Protein AF-A0A6F9AU35-F1 (afdb_monomer)

Solvent-accessible surface area (backbone atoms only — not comparable to full-atom values): 10797 Å² total; per-residue (Å²): 134,65,67,37,42,54,66,42,77,69,89,74,54,85,90,68,68,60,67,75,57,26,72,79,67,78,42,62,54,69,61,44,64,71,38,63,55,80,55,50,66,68,85,82,68,61,77,70,66,77,73,62,82,74,73,92,80,66,76,56,41,74,45,77,47,76,42,57,67,64,55,66,50,57,56,52,25,52,54,44,46,48,67,74,73,44,65,69,80,40,53,69,47,79,46,77,41,76,63,76,44,62,69,74,74,71,65,80,85,81,78,90,74,86,67,83,88,70,80,77,72,76,66,79,82,71,82,67,76,88,66,83,70,74,86,73,75,75,78,82,80,75,79,82,83,80,82,78,82,82,79,79,78,81,85,78,136

Mean predicted aligned error: 15.13 Å

Structure (mmCIF, N/CA/C/O backbone):
data_AF-A0A6F9AU35-F1
#
_entry.id   AF-A0A6F9AU35-F1
#
loop_
_atom_site.group_PDB
_atom_site.id
_atom_site.type_symbol
_atom_site.label_atom_id
_atom_site.label_alt_id
_atom_site.label_comp_id
_atom_site.label_asym_id
_atom_site.label_entity_id
_atom_site.label_seq_id
_atom_site.pdbx_PDB_ins_code
_atom_site.Cartn_x
_atom_site.Cartn_y
_atom_site.Cartn_z
_atom_site.occupancy
_atom_site.B_iso_or_equiv
_atom_site.auth_seq_id
_atom_site.auth_comp_id
_atom_site.auth_asym_id
_atom_site.auth_atom_id
_atom_site.pdbx_PDB_model_num
ATOM 1 N N . MET A 1 1 ? 18.145 -8.250 4.744 1.00 63.44 1 MET A N 1
ATOM 2 C CA . MET A 1 1 ? 17.193 -7.168 4.401 1.00 63.44 1 MET A CA 1
ATOM 3 C C . MET A 1 1 ? 17.196 -6.997 2.895 1.00 63.44 1 MET A C 1
ATOM 5 O O . MET A 1 1 ? 18.283 -6.939 2.331 1.00 63.44 1 MET A O 1
ATOM 9 N N . GLY A 1 2 ? 16.021 -6.984 2.263 1.00 83.19 2 GLY A N 1
ATOM 10 C CA . GLY A 1 2 ? 15.876 -6.816 0.813 1.00 83.19 2 GLY A CA 1
ATOM 11 C C . GLY A 1 2 ? 16.012 -5.360 0.355 1.00 83.19 2 GLY A C 1
ATOM 12 O O . GLY A 1 2 ? 16.101 -4.441 1.175 1.00 83.19 2 GLY A O 1
ATOM 13 N N . LYS A 1 3 ? 16.026 -5.147 -0.967 1.00 89.00 3 LYS A N 1
ATOM 14 C CA . LYS A 1 3 ? 15.997 -3.802 -1.557 1.00 89.00 3 LYS A CA 1
ATOM 15 C C . LYS A 1 3 ? 14.701 -3.087 -1.146 1.00 89.00 3 LYS A C 1
ATOM 17 O O . LYS A 1 3 ? 13.634 -3.690 -1.129 1.00 89.00 3 LYS A O 1
ATOM 22 N N . GLY A 1 4 ? 14.803 -1.804 -0.804 1.00 90.38 4 GLY A N 1
ATOM 23 C CA . GLY A 1 4 ? 13.663 -0.963 -0.427 1.00 90.38 4 GLY A CA 1
ATOM 24 C C . GLY A 1 4 ? 12.988 -1.246 0.918 1.00 90.38 4 GLY A C 1
ATOM 25 O O . GLY A 1 4 ? 11.983 -0.602 1.233 1.00 90.38 4 GLY A O 1
ATOM 26 N N . GLU A 1 5 ? 13.540 -2.159 1.721 1.00 93.50 5 GLU A N 1
ATOM 27 C CA . GLU A 1 5 ? 13.124 -2.365 3.111 1.00 93.50 5 GLU A CA 1
ATOM 28 C C . GLU A 1 5 ? 13.380 -1.130 3.970 1.00 93.50 5 GLU A C 1
ATOM 30 O O . GLU A 1 5 ? 14.338 -0.381 3.750 1.00 93.50 5 GLU A O 1
ATOM 35 N N . HIS A 1 6 ? 12.525 -0.923 4.971 1.00 92.62 6 HIS A N 1
ATOM 36 C CA . HIS A 1 6 ? 12.542 0.261 5.830 1.00 92.62 6 HIS A CA 1
ATOM 37 C C . HIS A 1 6 ? 12.521 1.575 5.036 1.00 92.62 6 HIS A C 1
ATOM 39 O O . HIS A 1 6 ? 13.118 2.568 5.451 1.00 92.62 6 HIS A O 1
ATOM 45 N N . GLY A 1 7 ? 11.854 1.585 3.878 1.00 90.69 7 GLY A N 1
ATOM 46 C CA . GLY A 1 7 ? 11.759 2.766 3.018 1.00 90.69 7 GLY A CA 1
ATOM 47 C C . GLY A 1 7 ? 13.094 3.230 2.426 1.00 90.69 7 GLY A C 1
ATOM 48 O O . GLY A 1 7 ? 13.178 4.361 1.954 1.00 90.69 7 GLY A O 1
ATOM 49 N N . LYS A 1 8 ? 14.139 2.392 2.449 1.00 93.94 8 LYS A N 1
ATOM 50 C CA . LYS A 1 8 ? 15.424 2.708 1.814 1.00 93.94 8 LYS A CA 1
ATOM 51 C C . LYS A 1 8 ? 15.255 2.867 0.294 1.00 93.94 8 LYS A C 1
ATOM 53 O O . LYS A 1 8 ? 14.343 2.276 -0.284 1.00 93.94 8 LYS A O 1
ATOM 58 N N . PRO A 1 9 ? 16.124 3.637 -0.377 1.00 92.25 9 PRO A N 1
ATOM 59 C CA . PRO A 1 9 ? 16.094 3.725 -1.832 1.00 92.25 9 PRO A CA 1
ATOM 60 C C . PRO A 1 9 ? 16.361 2.357 -2.477 1.00 92.25 9 PRO A C 1
ATOM 62 O O . PRO A 1 9 ? 17.097 1.530 -1.931 1.00 92.25 9 PRO A O 1
ATOM 65 N N . TYR A 1 10 ? 15.767 2.127 -3.649 1.00 91.38 10 TYR A N 1
ATOM 66 C CA . TYR A 1 10 ? 16.095 0.993 -4.511 1.00 91.38 10 TYR A CA 1
ATOM 67 C C . TYR A 1 10 ? 17.193 1.443 -5.488 1.00 91.38 10 TYR A C 1
ATOM 69 O O . TYR A 1 10 ? 16.907 2.283 -6.342 1.00 91.38 10 TYR A O 1
ATOM 77 N N . PRO A 1 11 ? 18.440 0.953 -5.367 1.00 88.75 11 PRO A N 1
ATOM 78 C CA . PRO A 1 11 ? 19.491 1.299 -6.314 1.00 88.75 11 PRO A CA 1
ATOM 79 C C . PRO A 1 11 ? 19.224 0.602 -7.654 1.00 88.75 11 PRO A C 1
ATOM 81 O O . PRO A 1 11 ? 19.073 -0.622 -7.689 1.00 88.75 11 PRO A O 1
ATOM 84 N N . LEU A 1 12 ? 19.152 1.399 -8.718 1.00 85.94 12 LEU A N 1
ATOM 85 C CA . LEU A 1 12 ? 19.034 0.947 -10.104 1.00 85.94 12 LEU A CA 1
ATOM 86 C C . LEU A 1 12 ? 20.424 0.808 -10.729 1.00 85.94 12 LEU A C 1
ATOM 88 O O . LEU A 1 12 ? 21.293 1.646 -10.478 1.00 85.94 12 LEU A O 1
ATOM 92 N N . ALA A 1 13 ? 20.621 -0.231 -11.535 1.00 84.12 13 ALA A N 1
ATOM 93 C CA . ALA A 1 13 ? 21.746 -0.306 -12.462 1.00 84.12 13 ALA A CA 1
ATOM 94 C C . ALA A 1 13 ? 21.471 0.533 -13.730 1.00 84.12 13 ALA A C 1
ATOM 96 O O . ALA A 1 13 ? 20.329 0.909 -13.999 1.00 84.12 13 ALA A O 1
ATOM 97 N N . GLU A 1 14 ? 22.517 0.868 -14.495 1.00 75.50 14 GLU A N 1
ATOM 98 C CA . GLU A 1 14 ? 22.405 1.730 -15.689 1.00 75.50 14 GLU A CA 1
ATOM 99 C C . GLU A 1 14 ? 21.471 1.147 -16.763 1.00 75.50 14 GLU A C 1
ATOM 101 O O . GLU A 1 14 ? 20.763 1.890 -17.437 1.00 75.50 14 GLU A O 1
ATOM 106 N N . ASP A 1 15 ? 21.420 -0.179 -16.879 1.00 75.44 15 ASP A N 1
ATOM 107 C CA . ASP A 1 15 ? 20.559 -0.935 -17.790 1.00 75.44 15 ASP A CA 1
ATOM 108 C C . ASP A 1 15 ? 19.106 -1.075 -17.302 1.00 75.44 15 ASP A C 1
ATOM 110 O O . ASP A 1 15 ? 18.219 -1.403 -18.086 1.00 75.44 15 ASP A O 1
ATOM 114 N N . GLU A 1 16 ? 18.837 -0.785 -16.026 1.00 73.31 16 GLU A N 1
ATOM 115 C CA . GLU A 1 16 ? 17.494 -0.806 -15.425 1.00 73.31 16 GLU A CA 1
ATOM 116 C C . GLU A 1 16 ? 16.799 0.570 -15.480 1.00 73.31 16 GLU A C 1
ATOM 118 O O . GLU A 1 16 ? 15.667 0.734 -15.010 1.00 73.31 16 GLU A O 1
ATOM 123 N N . CYS A 1 17 ? 17.477 1.574 -16.039 1.00 67.62 17 CYS A N 1
ATOM 124 C CA . CYS A 1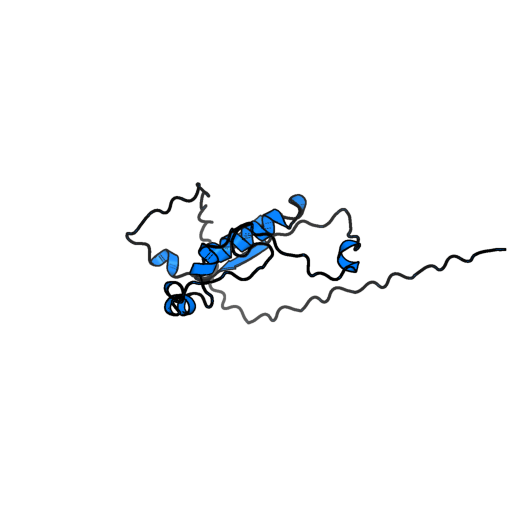 17 ? 16.992 2.942 -16.173 1.00 67.62 17 CYS A CA 1
ATOM 125 C C . CYS A 1 17 ? 16.233 3.117 -17.503 1.00 67.62 17 CYS A C 1
ATOM 127 O O . CYS A 1 17 ? 16.660 3.843 -18.397 1.00 67.62 17 CYS A O 1
ATOM 129 N N . ASP A 1 18 ? 15.116 2.400 -17.660 1.00 68.75 18 ASP A N 1
ATOM 130 C CA . ASP A 1 18 ? 14.228 2.554 -18.818 1.00 68.75 18 ASP A CA 1
ATOM 131 C C . ASP A 1 18 ? 13.059 3.504 -18.499 1.00 68.75 18 ASP A C 1
ATOM 133 O O . ASP A 1 18 ? 12.064 3.138 -17.863 1.00 68.75 18 ASP A O 1
ATOM 137 N N . ASP A 1 19 ? 13.172 4.743 -18.980 1.00 66.94 19 ASP A N 1
ATOM 138 C CA . ASP A 1 19 ? 12.162 5.795 -18.818 1.00 66.94 19 ASP A CA 1
ATOM 139 C C . ASP A 1 19 ? 10.845 5.507 -19.560 1.00 66.94 19 ASP A C 1
ATOM 141 O O . ASP A 1 19 ? 9.823 6.148 -19.283 1.00 66.94 19 ASP A O 1
ATOM 145 N N . SER A 1 20 ? 10.824 4.570 -20.517 1.00 65.44 20 SER A N 1
ATOM 146 C CA . SER A 1 20 ? 9.616 4.260 -21.295 1.00 65.44 20 SER A CA 1
ATOM 147 C C . SER A 1 20 ? 8.496 3.703 -20.416 1.00 65.44 20 SER A C 1
ATOM 149 O O . SER A 1 20 ? 7.326 4.034 -20.604 1.00 65.44 20 SER A O 1
ATOM 151 N N . VAL A 1 21 ? 8.873 2.954 -19.383 1.00 62.50 21 VAL A N 1
ATOM 152 C CA . VAL A 1 21 ? 7.972 2.295 -18.440 1.00 62.50 21 VAL A CA 1
ATOM 153 C C . VAL A 1 21 ? 7.380 3.283 -17.422 1.00 62.50 21 VAL A C 1
ATOM 155 O O . VAL A 1 21 ? 6.273 3.095 -16.915 1.00 62.50 21 VAL A O 1
ATOM 158 N N . TYR A 1 22 ? 8.081 4.389 -17.162 1.00 69.31 22 TYR A N 1
ATOM 159 C CA . TYR A 1 22 ? 7.601 5.462 -16.291 1.00 69.31 22 TYR A CA 1
ATOM 160 C C . TYR A 1 22 ? 6.393 6.198 -16.895 1.00 69.31 22 TYR A C 1
ATOM 162 O O . TYR A 1 22 ? 5.544 6.708 -16.165 1.00 69.31 22 TYR A O 1
ATOM 170 N N . LYS A 1 23 ? 6.292 6.239 -18.231 1.00 66.38 23 LYS A N 1
ATOM 171 C CA . LYS A 1 23 ? 5.246 6.979 -18.955 1.00 66.38 23 LYS A CA 1
ATOM 172 C C . LYS A 1 23 ? 3.865 6.331 -18.884 1.00 66.38 23 LYS A C 1
ATOM 174 O O . LYS A 1 23 ? 2.880 7.048 -19.003 1.00 66.38 23 LYS A O 1
ATOM 179 N N . GLU A 1 24 ? 3.788 5.014 -18.703 1.00 72.31 24 GLU A N 1
ATOM 180 C CA . GLU A 1 24 ? 2.507 4.293 -18.656 1.00 72.31 24 GLU A CA 1
ATOM 181 C C . GLU A 1 24 ? 1.847 4.399 -17.276 1.00 72.31 24 GLU A C 1
ATOM 183 O O . GLU A 1 24 ? 0.651 4.657 -17.182 1.00 72.31 24 GLU A O 1
ATOM 188 N N . ASN A 1 25 ? 2.639 4.272 -16.205 1.00 76.25 25 ASN A N 1
ATOM 189 C CA . ASN A 1 25 ? 2.109 4.181 -14.840 1.00 76.25 25 ASN A CA 1
ATOM 190 C C . ASN A 1 25 ? 2.357 5.445 -13.999 1.00 76.25 25 ASN A C 1
ATOM 192 O O . ASN A 1 25 ? 1.869 5.539 -12.878 1.00 76.25 25 ASN A O 1
ATOM 196 N N . GLY A 1 26 ? 3.155 6.403 -14.487 1.00 83.50 26 GLY A N 1
ATOM 197 C CA . GLY A 1 26 ? 3.542 7.609 -13.740 1.00 83.50 26 GLY A CA 1
ATOM 198 C C . GLY A 1 26 ? 4.589 7.374 -12.640 1.00 83.50 26 GLY A C 1
ATOM 199 O O . GLY A 1 26 ? 4.951 8.305 -11.921 1.00 83.50 26 GLY A O 1
ATOM 200 N N . PHE A 1 27 ? 5.086 6.143 -12.506 1.00 87.12 27 PHE A N 1
ATOM 201 C CA . PHE A 1 27 ? 6.155 5.744 -11.593 1.00 87.12 27 PHE A CA 1
ATOM 202 C C . PHE A 1 27 ? 6.947 4.560 -12.163 1.00 87.12 27 PHE A C 1
ATOM 204 O O . PHE A 1 27 ? 6.513 3.886 -13.098 1.00 87.12 27 PHE A O 1
ATOM 211 N N . ASN A 1 28 ? 8.104 4.259 -11.567 1.00 88.19 28 ASN A N 1
ATOM 212 C CA . ASN A 1 28 ? 8.935 3.134 -11.990 1.00 88.19 28 ASN A CA 1
ATOM 213 C C . ASN A 1 28 ? 8.312 1.790 -11.548 1.00 88.19 28 ASN A C 1
ATOM 215 O O . ASN A 1 28 ? 8.529 1.313 -10.427 1.00 88.19 28 ASN A O 1
ATOM 219 N N . ILE A 1 29 ? 7.516 1.173 -12.429 1.00 87.50 29 ILE A N 1
ATOM 220 C CA . ILE A 1 29 ? 6.876 -0.125 -12.151 1.00 87.50 29 ILE A CA 1
ATOM 221 C C . ILE A 1 29 ? 7.895 -1.259 -12.035 1.00 87.50 29 ILE A C 1
ATOM 223 O O . ILE A 1 29 ? 7.630 -2.208 -11.306 1.00 87.50 29 ILE A O 1
ATOM 227 N N . TYR A 1 30 ? 9.058 -1.170 -12.693 1.00 87.88 30 TYR A N 1
ATOM 228 C CA . TYR A 1 30 ? 10.111 -2.176 -12.571 1.00 87.88 30 TYR A CA 1
ATOM 229 C C . TYR A 1 30 ? 10.613 -2.230 -11.129 1.00 87.88 30 TYR A C 1
ATOM 231 O O . TYR A 1 30 ? 10.624 -3.296 -10.512 1.00 87.88 30 TYR A O 1
ATOM 239 N N . VAL A 1 31 ? 10.919 -1.071 -10.541 1.00 90.81 31 VAL A N 1
ATOM 240 C CA . VAL A 1 31 ? 11.254 -0.963 -9.117 1.00 90.81 31 VAL A CA 1
ATOM 241 C C . VAL A 1 31 ? 10.109 -1.494 -8.266 1.00 90.81 31 VAL A C 1
ATOM 243 O O . VAL A 1 31 ? 10.348 -2.328 -7.401 1.00 90.81 31 VAL A O 1
ATOM 246 N N . SER A 1 32 ? 8.864 -1.072 -8.520 1.00 91.31 32 SER A N 1
ATOM 247 C CA . SER A 1 32 ? 7.712 -1.548 -7.742 1.00 91.31 32 SER A CA 1
ATOM 248 C C . SER A 1 32 ? 7.583 -3.079 -7.792 1.00 91.31 32 SER A C 1
ATOM 250 O O . SER A 1 32 ? 7.473 -3.719 -6.749 1.00 91.31 32 SER A O 1
ATOM 252 N N . ASN A 1 33 ? 7.698 -3.704 -8.962 1.00 90.81 33 ASN A N 1
ATOM 253 C CA . ASN A 1 33 ? 7.616 -5.160 -9.115 1.00 90.81 33 ASN A CA 1
ATOM 254 C C . ASN A 1 33 ? 8.720 -5.908 -8.353 1.00 90.81 33 ASN A C 1
ATOM 256 O O . ASN A 1 33 ? 8.488 -7.021 -7.892 1.00 90.81 33 ASN A O 1
ATOM 260 N N . ASN A 1 34 ? 9.890 -5.291 -8.184 1.00 91.12 34 ASN A N 1
ATOM 261 C CA . ASN A 1 34 ? 11.027 -5.867 -7.463 1.00 91.12 34 ASN A CA 1
ATOM 262 C C . ASN A 1 34 ? 11.051 -5.531 -5.959 1.00 91.12 34 ASN A C 1
ATOM 264 O O . ASN A 1 34 ? 11.947 -5.973 -5.237 1.00 91.12 34 ASN A O 1
ATOM 268 N N . LEU A 1 35 ? 10.090 -4.750 -5.465 1.00 92.88 35 LEU A N 1
ATOM 269 C CA . LEU A 1 35 ? 9.921 -4.478 -4.039 1.00 92.88 35 LEU A CA 1
ATOM 270 C C . LEU A 1 35 ? 8.963 -5.491 -3.408 1.00 92.88 35 LEU A C 1
ATOM 272 O O . LEU A 1 35 ? 7.881 -5.738 -3.941 1.00 92.88 35 LEU A O 1
ATOM 276 N N . ALA A 1 36 ? 9.288 -5.969 -2.206 1.00 93.50 36 ALA A N 1
ATOM 277 C CA . ALA A 1 36 ? 8.419 -6.856 -1.431 1.00 93.50 36 ALA A CA 1
ATOM 278 C C . ALA A 1 36 ? 7.043 -6.220 -1.136 1.00 93.50 36 ALA A C 1
ATOM 280 O O . ALA A 1 36 ? 6.954 -5.045 -0.752 1.00 93.50 36 ALA A O 1
ATOM 281 N N . LEU A 1 37 ? 5.959 -6.982 -1.327 1.00 93.25 37 LEU A N 1
ATOM 282 C CA . LEU A 1 37 ? 4.581 -6.517 -1.086 1.00 93.25 37 LEU A CA 1
ATOM 283 C C . LEU A 1 37 ? 4.340 -6.159 0.390 1.00 93.25 37 LEU A C 1
ATOM 285 O O . LEU A 1 37 ? 3.579 -5.245 0.697 1.00 93.25 37 LEU A O 1
ATOM 289 N N . ASP A 1 38 ? 5.039 -6.835 1.289 1.00 92.94 38 ASP A N 1
ATOM 290 C CA . ASP A 1 38 ? 4.995 -6.708 2.743 1.00 92.94 38 ASP A CA 1
ATOM 291 C C . ASP A 1 38 ? 6.183 -5.913 3.313 1.00 92.94 38 ASP A C 1
ATOM 293 O O . ASP A 1 38 ? 6.499 -6.025 4.497 1.00 92.94 38 ASP A O 1
ATOM 297 N N . ARG A 1 39 ? 6.834 -5.071 2.493 1.00 94.00 39 ARG A N 1
ATOM 298 C CA . ARG A 1 39 ? 7.995 -4.291 2.942 1.00 94.00 39 ARG A CA 1
ATOM 299 C C . ARG A 1 39 ? 7.703 -3.471 4.199 1.00 94.00 39 ARG A C 1
ATOM 301 O O . ARG A 1 39 ? 6.683 -2.777 4.317 1.00 94.00 39 ARG A O 1
ATOM 308 N N . SER A 1 40 ? 8.661 -3.467 5.114 1.00 92.12 40 SER A N 1
ATOM 309 C CA . SER A 1 40 ? 8.585 -2.673 6.334 1.00 92.12 40 SER A CA 1
ATOM 310 C C . SER A 1 40 ? 8.854 -1.188 6.055 1.00 92.12 40 SER A C 1
ATOM 312 O O . SER A 1 40 ? 9.597 -0.824 5.140 1.00 92.12 40 SER A O 1
ATOM 314 N N . LEU A 1 41 ? 8.258 -0.303 6.857 1.00 94.19 41 LEU A N 1
ATOM 315 C CA . LEU A 1 41 ? 8.501 1.142 6.808 1.00 94.19 41 LEU A CA 1
ATOM 316 C C . LEU A 1 41 ? 8.899 1.652 8.199 1.00 94.19 41 LEU A C 1
ATOM 318 O O . LEU A 1 41 ? 8.419 1.107 9.197 1.00 94.19 41 LEU A O 1
ATOM 322 N N . PRO A 1 42 ? 9.769 2.673 8.288 1.00 94.38 42 PRO A N 1
ATOM 323 C CA . PRO A 1 42 ? 10.119 3.284 9.557 1.00 94.38 42 PRO A CA 1
ATOM 324 C C . PRO A 1 42 ? 8.926 4.076 10.096 1.00 94.38 42 PRO A C 1
ATOM 326 O O . PRO A 1 42 ? 8.167 4.685 9.341 1.00 94.38 42 PRO A O 1
ATOM 329 N N . ASP A 1 43 ? 8.777 4.092 11.417 1.00 94.50 43 ASP A N 1
ATOM 330 C CA . ASP A 1 43 ? 7.779 4.930 12.070 1.00 94.50 43 ASP A CA 1
ATOM 331 C C . ASP A 1 43 ? 8.286 6.374 12.162 1.00 94.50 43 ASP A C 1
ATOM 333 O O . ASP A 1 43 ? 9.083 6.705 13.040 1.00 94.50 43 ASP A O 1
ATOM 337 N N . ILE A 1 44 ? 7.831 7.219 11.236 1.00 95.12 44 ILE A N 1
ATOM 338 C CA . ILE A 1 44 ? 8.177 8.649 11.165 1.00 95.12 44 ILE A CA 1
ATOM 339 C C . ILE A 1 44 ? 7.212 9.547 11.954 1.00 95.12 44 ILE A C 1
ATOM 341 O O . ILE A 1 44 ? 7.302 10.772 11.874 1.00 95.12 44 ILE A O 1
ATOM 345 N N . ARG A 1 45 ? 6.245 8.967 12.677 1.00 95.75 45 ARG A N 1
ATOM 346 C CA . ARG A 1 45 ? 5.259 9.741 13.442 1.00 95.75 45 ARG A CA 1
ATOM 347 C C . ARG A 1 45 ? 5.932 10.461 14.610 1.00 95.75 45 ARG A C 1
ATOM 349 O O . ARG A 1 45 ? 6.926 9.993 15.165 1.00 95.75 45 ARG A O 1
ATOM 356 N N . HIS A 1 46 ? 5.337 11.574 15.037 1.00 97.06 46 HIS A N 1
ATOM 357 C CA . HIS A 1 46 ? 5.774 12.276 16.242 1.00 97.06 46 HIS A CA 1
ATOM 358 C C . HIS A 1 46 ? 5.725 11.328 17.463 1.00 97.06 46 HIS A C 1
ATOM 360 O O . HIS A 1 46 ? 4.761 10.566 17.579 1.00 97.06 46 HIS A O 1
ATOM 366 N N . PRO A 1 47 ? 6.691 11.373 18.405 1.00 96.56 47 PRO A N 1
ATOM 367 C CA . PRO A 1 47 ? 6.735 10.453 19.549 1.00 96.56 47 PRO A CA 1
ATOM 368 C C . PRO A 1 47 ? 5.420 10.358 20.339 1.00 96.56 47 PRO A C 1
ATOM 370 O O . PRO A 1 47 ? 4.999 9.262 20.703 1.00 96.56 47 PRO A O 1
ATOM 373 N N . ASN A 1 48 ? 4.712 11.481 20.506 1.00 95.94 48 ASN A N 1
ATOM 374 C CA . ASN A 1 48 ? 3.417 11.534 21.204 1.00 95.94 48 ASN A CA 1
ATOM 375 C C . ASN A 1 48 ? 2.287 10.752 20.503 1.00 95.94 48 ASN A C 1
ATOM 377 O O . ASN A 1 48 ? 1.284 10.434 21.132 1.00 95.94 48 ASN A O 1
ATOM 381 N N . CYS A 1 49 ? 2.412 10.413 19.215 1.00 96.44 49 CYS A N 1
ATOM 382 C CA . CYS A 1 49 ? 1.416 9.583 18.532 1.00 96.44 49 CYS A CA 1
ATOM 383 C C . CYS A 1 49 ? 1.384 8.150 19.081 1.00 96.44 49 CYS A C 1
ATOM 385 O O . CYS A 1 49 ? 0.350 7.494 18.984 1.00 96.44 49 CYS A O 1
ATOM 387 N N . LYS A 1 50 ? 2.494 7.664 19.653 1.00 94.56 50 LYS A N 1
ATOM 388 C CA . LYS A 1 50 ? 2.611 6.296 20.182 1.00 94.56 50 LYS A CA 1
ATOM 389 C C . LYS A 1 50 ? 1.843 6.091 21.486 1.00 94.56 50 LYS A C 1
ATOM 391 O O . LYS A 1 50 ? 1.472 4.968 21.793 1.00 94.56 50 LYS A O 1
ATOM 396 N N . THR A 1 51 ? 1.612 7.165 22.236 1.00 96.12 51 THR A N 1
ATOM 397 C CA . THR A 1 51 ? 0.919 7.141 23.531 1.00 96.12 51 THR A CA 1
ATOM 398 C C . THR A 1 51 ? -0.530 7.613 23.434 1.00 96.12 51 THR A C 1
ATOM 400 O O . THR A 1 51 ? -1.212 7.719 24.451 1.00 96.12 51 THR A O 1
ATOM 403 N N . LYS A 1 52 ? -1.025 7.899 22.221 1.00 95.38 52 LYS A N 1
ATOM 404 C CA . LYS A 1 52 ? -2.416 8.295 22.011 1.00 95.38 52 LYS A CA 1
ATOM 405 C C . LYS A 1 52 ? -3.337 7.109 22.293 1.00 95.38 52 LYS A C 1
ATOM 407 O O . LYS A 1 52 ? -3.239 6.075 21.637 1.00 95.38 52 LYS A O 1
ATOM 412 N N . LEU A 1 53 ? -4.237 7.291 23.252 1.00 95.06 53 LEU A N 1
ATOM 413 C CA . LEU A 1 53 ? -5.269 6.318 23.586 1.00 95.06 53 LEU A CA 1
ATOM 414 C C . LEU A 1 53 ? -6.492 6.527 22.689 1.00 95.06 53 LEU A C 1
ATOM 416 O O . LEU A 1 53 ? -6.863 7.660 22.371 1.00 95.06 53 LEU A O 1
ATOM 420 N N . TYR A 1 54 ? -7.109 5.421 22.292 1.00 93.88 54 TYR A N 1
ATOM 421 C CA . TYR A 1 54 ? -8.344 5.384 21.515 1.00 93.88 54 TYR A CA 1
ATOM 422 C C . TYR A 1 54 ? -9.424 4.671 22.330 1.00 93.88 54 TYR A C 1
ATOM 424 O O . TYR A 1 54 ? -9.120 4.008 23.321 1.00 93.88 54 TYR A O 1
ATOM 432 N N . LEU A 1 55 ? -10.684 4.825 21.924 1.00 94.75 55 LEU A N 1
ATOM 433 C CA . LEU A 1 55 ? -11.776 4.044 22.502 1.00 94.75 55 LEU A CA 1
ATOM 434 C C . LEU A 1 55 ? -11.531 2.553 22.241 1.00 94.75 55 LEU A C 1
ATOM 436 O O . LEU A 1 55 ? -11.068 2.194 21.163 1.00 94.75 55 LEU A O 1
ATOM 440 N N . GLU A 1 56 ? -11.869 1.700 23.208 1.00 90.19 56 GLU A N 1
ATOM 441 C CA . GLU A 1 56 ? -11.717 0.243 23.068 1.00 90.19 56 GLU A CA 1
ATOM 442 C C . GLU A 1 56 ? -12.577 -0.309 21.926 1.00 90.19 56 GLU A C 1
ATOM 444 O O . GLU A 1 56 ? -12.138 -1.165 21.166 1.00 90.19 56 GLU A O 1
ATOM 449 N N . ASN A 1 57 ? -13.788 0.234 21.775 1.00 92.38 57 ASN A N 1
ATOM 450 C CA . ASN A 1 57 ? -14.748 -0.184 20.763 1.00 92.38 57 ASN A CA 1
ATOM 451 C C . ASN A 1 57 ? -14.814 0.854 19.647 1.00 92.38 57 ASN A C 1
ATOM 453 O O . ASN A 1 57 ? -15.615 1.792 19.688 1.00 92.38 57 ASN A O 1
ATOM 457 N N . LEU A 1 58 ? -13.948 0.689 18.654 1.00 95.44 58 LEU A N 1
ATOM 458 C CA . LEU A 1 58 ? -14.027 1.436 17.405 1.00 95.44 58 LEU A CA 1
ATOM 459 C C . LEU A 1 58 ? -14.965 0.712 16.425 1.00 95.44 58 LEU A C 1
ATOM 461 O O . LEU A 1 58 ? -14.990 -0.520 16.401 1.00 95.44 58 LEU A O 1
ATOM 465 N N . PRO A 1 59 ? -15.747 1.450 15.616 1.00 96.81 59 PRO A N 1
ATOM 466 C CA . PRO A 1 59 ? -16.568 0.838 14.582 1.00 96.81 59 PRO A CA 1
ATOM 467 C C . PRO A 1 59 ? -15.684 0.198 13.507 1.00 96.81 59 PRO A C 1
ATOM 469 O O . PRO A 1 59 ? -14.607 0.708 13.184 1.00 96.81 59 PRO A O 1
ATOM 472 N N . ASN A 1 60 ? -16.167 -0.895 12.917 1.00 97.12 60 ASN A N 1
ATOM 473 C CA . ASN A 1 60 ? -15.545 -1.448 11.723 1.00 97.12 60 ASN A CA 1
ATOM 474 C C . ASN A 1 60 ? -15.713 -0.493 10.527 1.00 97.12 60 ASN A C 1
ATOM 476 O O . ASN A 1 60 ? -16.554 0.407 10.519 1.00 97.12 60 ASN A O 1
ATOM 480 N N . THR A 1 61 ? -14.851 -0.649 9.530 1.00 96.69 61 THR A N 1
ATOM 481 C CA . THR A 1 61 ? -14.764 0.227 8.361 1.00 96.69 61 THR A CA 1
ATOM 482 C C . THR A 1 61 ? -14.696 -0.617 7.093 1.00 96.69 61 THR A C 1
ATOM 484 O O . THR A 1 61 ? -13.895 -1.549 7.006 1.00 96.69 61 THR A O 1
ATOM 487 N N . SER A 1 62 ? -15.515 -0.271 6.098 1.00 97.19 62 SER A N 1
ATOM 488 C CA . SER A 1 62 ? -15.380 -0.771 4.725 1.00 97.19 62 SER A CA 1
ATOM 489 C C . SER A 1 62 ? -14.394 0.114 3.963 1.00 97.19 62 SER A C 1
ATOM 491 O O . SER A 1 62 ? -14.514 1.341 3.974 1.00 97.19 62 SER A O 1
ATOM 493 N N . ILE A 1 63 ? -13.413 -0.495 3.301 1.00 97.44 63 ILE A N 1
ATOM 494 C CA . ILE A 1 63 ? -12.358 0.215 2.570 1.00 97.44 63 ILE 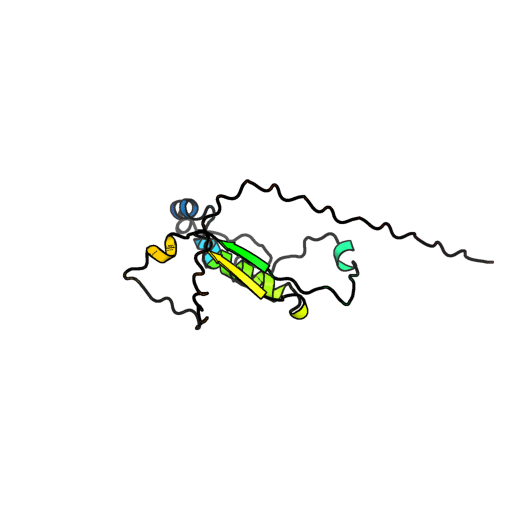A CA 1
ATOM 495 C C . ILE A 1 63 ? -12.641 0.087 1.077 1.00 97.44 63 ILE A C 1
ATOM 497 O O . ILE A 1 63 ? -12.671 -1.019 0.550 1.00 97.44 63 ILE A O 1
ATOM 501 N N . ILE A 1 64 ? -12.836 1.212 0.390 1.00 96.62 64 ILE A N 1
ATOM 502 C CA . ILE A 1 64 ? -13.129 1.245 -1.047 1.00 96.62 64 ILE A CA 1
ATOM 503 C C . ILE A 1 64 ? -11.901 1.781 -1.779 1.00 96.62 64 ILE A C 1
ATOM 505 O O . ILE A 1 64 ? -11.445 2.887 -1.490 1.00 96.62 64 ILE A O 1
ATOM 509 N N . ILE A 1 65 ? -11.369 1.002 -2.719 1.00 96.62 65 ILE A N 1
ATOM 510 C CA . ILE A 1 65 ? -10.187 1.347 -3.514 1.00 96.62 65 ILE A CA 1
ATOM 511 C C . ILE A 1 65 ? -10.602 1.401 -4.988 1.00 96.62 65 ILE A C 1
ATOM 513 O O . ILE A 1 65 ? -10.675 0.352 -5.636 1.00 96.62 65 ILE A O 1
ATOM 517 N N . PRO A 1 66 ? -10.900 2.593 -5.531 1.00 95.06 66 PRO A N 1
ATOM 518 C CA . PRO A 1 66 ? -11.033 2.755 -6.969 1.00 95.06 66 PRO A CA 1
ATOM 519 C C . PRO A 1 66 ? -9.661 2.613 -7.635 1.00 95.06 66 PRO A C 1
ATOM 521 O O . PRO A 1 66 ? -8.663 3.125 -7.123 1.00 95.06 66 P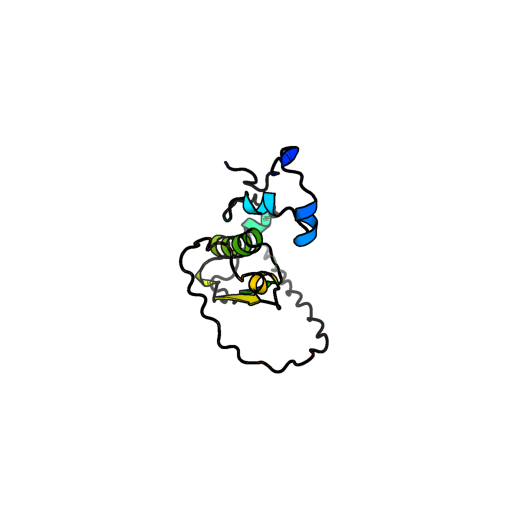RO A O 1
ATOM 524 N N . 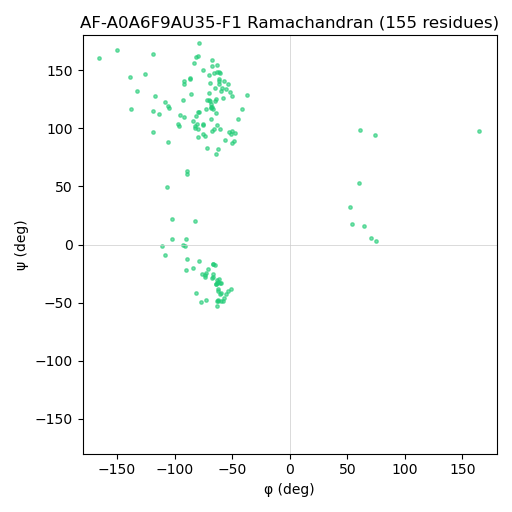PHE A 1 67 ? -9.603 1.924 -8.769 1.00 93.38 67 PHE A N 1
ATOM 525 C CA . PHE A 1 67 ? -8.391 1.806 -9.573 1.00 93.38 67 PHE A CA 1
ATOM 526 C C . PHE A 1 67 ? -8.712 1.928 -11.064 1.00 93.38 67 PHE A C 1
ATOM 528 O O . PHE A 1 67 ? -9.741 1.446 -11.525 1.00 93.38 67 PHE A O 1
ATOM 535 N N . HIS A 1 68 ? -7.805 2.554 -11.813 1.00 90.62 68 HIS A N 1
ATOM 536 C CA . HIS A 1 68 ? -7.851 2.638 -13.271 1.00 90.62 68 HIS A CA 1
ATOM 537 C C . HIS A 1 68 ? -6.444 2.406 -13.819 1.00 90.62 68 HIS A C 1
ATOM 539 O O . HIS A 1 68 ? -5.531 3.174 -13.522 1.00 90.62 68 HIS A O 1
ATOM 545 N N . ASN A 1 69 ? -6.247 1.334 -14.588 1.00 87.62 69 ASN A N 1
ATOM 546 C CA . ASN A 1 69 ? -4.963 0.956 -15.196 1.00 87.62 69 ASN A CA 1
ATOM 547 C C . ASN A 1 69 ? -3.767 0.831 -14.212 1.00 87.62 69 ASN A C 1
ATOM 549 O O . ASN A 1 69 ? -2.613 0.759 -14.639 1.00 87.62 69 ASN A O 1
ATOM 553 N N . GLU A 1 70 ? -4.031 0.705 -12.907 1.00 87.00 70 GLU A N 1
ATOM 554 C CA . GLU A 1 70 ? -3.033 0.704 -11.828 1.00 87.00 70 GLU A CA 1
ATOM 555 C C . GLU A 1 70 ? -1.997 -0.433 -11.941 1.00 87.00 70 GLU A C 1
ATOM 557 O O . GLU A 1 70 ? -2.276 -1.551 -12.393 1.00 87.00 70 GLU A O 1
ATOM 562 N N . GLY A 1 71 ? -0.762 -0.177 -11.504 1.00 89.12 71 GLY A N 1
ATOM 563 C CA . GLY A 1 71 ? 0.286 -1.193 -11.448 1.00 89.12 71 GLY A CA 1
ATOM 564 C C . GLY A 1 71 ? -0.061 -2.311 -10.461 1.00 89.12 71 GLY A C 1
ATOM 565 O O . GLY A 1 71 ? -0.266 -2.046 -9.281 1.00 89.12 71 GLY A O 1
ATOM 566 N N . TRP A 1 72 ? -0.055 -3.575 -10.904 1.00 89.56 72 TRP A N 1
ATOM 567 C CA . TRP A 1 72 ? -0.453 -4.716 -10.061 1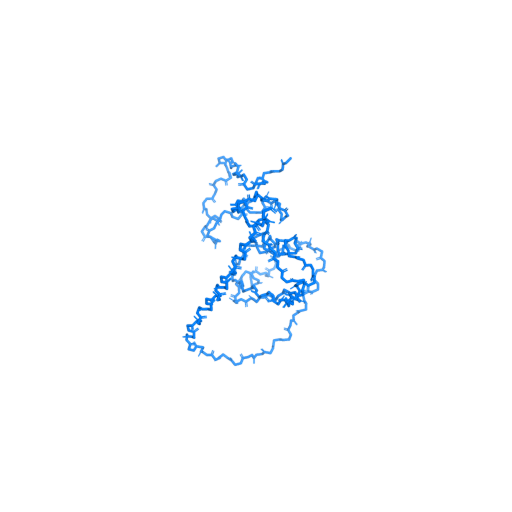.00 89.56 72 TRP A CA 1
ATOM 568 C C . TRP A 1 72 ? 0.330 -4.808 -8.742 1.00 89.56 72 TRP A C 1
ATOM 570 O O . TRP A 1 72 ? -0.251 -5.008 -7.677 1.00 89.56 72 TRP A O 1
ATOM 580 N N . SER A 1 73 ? 1.648 -4.595 -8.792 1.00 92.00 73 SER A N 1
ATOM 581 C CA . SER A 1 73 ? 2.500 -4.581 -7.598 1.00 92.00 73 SER A CA 1
ATOM 582 C C . SER A 1 73 ? 2.161 -3.443 -6.636 1.00 92.00 73 SER A C 1
ATOM 584 O O . SER A 1 73 ? 2.246 -3.630 -5.425 1.00 92.00 73 SER A O 1
ATOM 586 N N . SER A 1 74 ? 1.749 -2.279 -7.138 1.00 92.38 74 SER A N 1
ATOM 587 C CA . SER A 1 74 ? 1.325 -1.143 -6.315 1.00 92.38 74 SER A CA 1
ATOM 588 C C . SER A 1 74 ? -0.035 -1.401 -5.667 1.00 92.38 74 SER A C 1
ATOM 590 O O . SER A 1 74 ? -0.156 -1.261 -4.449 1.00 92.38 74 SER A O 1
ATOM 592 N N . LEU A 1 75 ? -1.022 -1.872 -6.438 1.00 93.94 75 LEU A N 1
ATOM 593 C CA . LEU A 1 75 ? -2.355 -2.214 -5.931 1.00 93.94 75 LEU A CA 1
ATOM 594 C C . LEU A 1 75 ? -2.290 -3.302 -4.849 1.00 93.94 75 LEU A C 1
ATOM 596 O O . LEU A 1 75 ? -2.831 -3.126 -3.757 1.00 93.94 75 LEU A O 1
ATOM 600 N N . LEU A 1 76 ? -1.566 -4.396 -5.106 1.00 95.31 76 LEU A N 1
ATOM 601 C CA . LEU A 1 76 ? -1.393 -5.465 -4.120 1.00 95.31 76 LEU A CA 1
ATOM 602 C C . LEU A 1 76 ? -0.677 -4.980 -2.861 1.00 95.31 76 LEU A C 1
ATOM 604 O O . LEU A 1 76 ? -1.069 -5.346 -1.755 1.00 95.31 76 LEU A O 1
ATOM 608 N N . ARG A 1 77 ? 0.347 -4.133 -2.992 1.00 95.88 77 ARG A N 1
ATOM 609 C CA . ARG A 1 77 ? 1.064 -3.583 -1.833 1.00 95.88 77 ARG A CA 1
ATOM 610 C C . ARG A 1 77 ? 0.156 -2.714 -0.964 1.00 95.88 77 ARG A C 1
ATOM 612 O O . ARG A 1 77 ? 0.307 -2.719 0.256 1.00 95.88 77 ARG A O 1
ATOM 619 N N . THR A 1 78 ? -0.805 -2.010 -1.561 1.00 96.25 78 THR A N 1
ATOM 620 C CA . THR A 1 78 ? -1.846 -1.276 -0.826 1.00 96.25 78 THR A CA 1
ATOM 621 C C . THR A 1 78 ? -2.719 -2.231 -0.014 1.00 96.25 78 THR A C 1
ATOM 623 O O . THR A 1 78 ? -2.881 -2.028 1.189 1.00 96.25 78 THR A O 1
ATOM 626 N N . ILE A 1 79 ? -3.205 -3.315 -0.626 1.00 96.44 79 ILE A N 1
ATOM 627 C CA . ILE A 1 79 ? -4.033 -4.329 0.051 1.00 96.44 79 ILE A CA 1
ATOM 628 C C . ILE A 1 79 ? -3.254 -5.006 1.191 1.00 96.44 79 ILE A C 1
ATOM 630 O O . ILE A 1 79 ? -3.744 -5.073 2.318 1.00 96.44 79 ILE A O 1
ATOM 634 N N . HIS A 1 80 ? -2.012 -5.433 0.941 1.00 95.94 80 HIS A N 1
ATOM 635 C CA . HIS A 1 80 ? -1.136 -6.012 1.968 1.00 95.94 80 HIS A CA 1
ATOM 636 C C . HIS A 1 80 ? -0.865 -5.034 3.115 1.00 95.94 80 HIS A C 1
ATOM 638 O O . HIS A 1 80 ? -0.901 -5.412 4.285 1.00 95.94 80 HIS A O 1
ATOM 644 N N . SER A 1 81 ? -0.628 -3.760 2.796 1.00 96.31 81 SER A N 1
ATOM 645 C CA . SER A 1 81 ? -0.418 -2.714 3.795 1.00 96.31 81 SER A CA 1
ATOM 646 C C . SER A 1 81 ? -1.626 -2.545 4.712 1.00 96.31 81 SER A C 1
ATOM 648 O O . SER A 1 81 ? -1.438 -2.383 5.915 1.00 96.31 81 SER A O 1
ATOM 650 N N . ILE A 1 82 ? -2.838 -2.568 4.157 1.00 97.12 82 ILE A N 1
ATOM 651 C CA . ILE A 1 82 ? -4.084 -2.493 4.929 1.00 97.12 82 ILE A CA 1
ATOM 652 C C . ILE A 1 82 ? -4.189 -3.709 5.848 1.00 97.12 82 ILE A C 1
ATOM 654 O O . ILE A 1 82 ? -4.311 -3.551 7.058 1.00 97.12 82 ILE A O 1
ATOM 658 N N . SER A 1 83 ? -4.047 -4.912 5.289 1.00 95.44 83 SER A N 1
ATOM 659 C CA . SER A 1 83 ? -4.189 -6.154 6.052 1.00 95.44 83 SER A CA 1
ATOM 660 C C . SER A 1 83 ? -3.177 -6.282 7.195 1.00 95.44 83 SER A C 1
ATOM 662 O O . SER A 1 83 ? -3.508 -6.863 8.217 1.00 95.44 83 SER A O 1
ATOM 664 N N . TYR A 1 84 ? -1.955 -5.759 7.047 1.00 94.44 84 TYR A N 1
ATOM 665 C CA . TYR A 1 84 ? -0.916 -5.888 8.078 1.00 94.44 84 TYR A CA 1
ATOM 666 C C . TYR A 1 84 ? -0.904 -4.742 9.103 1.00 94.44 84 TYR A C 1
ATOM 668 O O . TYR A 1 84 ? -0.353 -4.887 10.193 1.00 94.44 84 TYR A O 1
ATOM 676 N N . ARG A 1 85 ? -1.456 -3.570 8.763 1.00 95.75 85 ARG A N 1
ATOM 677 C CA . ARG A 1 85 ? -1.392 -2.366 9.618 1.00 95.75 85 ARG A CA 1
ATOM 678 C C . ARG A 1 85 ? -2.729 -1.958 10.224 1.00 95.75 85 ARG A C 1
ATOM 680 O O . ARG A 1 85 ? -2.765 -0.991 10.987 1.00 95.75 85 ARG A O 1
ATOM 687 N N . THR A 1 86 ? -3.798 -2.680 9.924 1.00 95.62 86 THR A N 1
ATOM 688 C CA . THR A 1 86 ? -5.123 -2.447 10.492 1.00 95.62 86 THR A CA 1
ATOM 689 C C . THR A 1 86 ? -5.547 -3.676 11.298 1.00 95.62 86 THR A C 1
ATOM 691 O O . THR A 1 86 ? -5.489 -4.779 10.770 1.00 95.62 86 THR A O 1
ATOM 694 N N . PRO A 1 87 ? -5.960 -3.517 12.569 1.00 95.88 87 PRO A N 1
ATOM 695 C CA . PRO A 1 87 ? -6.521 -4.618 13.348 1.00 95.88 87 PRO A CA 1
ATOM 696 C C . PRO A 1 87 ? -7.719 -5.272 12.646 1.00 95.88 87 PRO A C 1
ATOM 698 O O . PRO A 1 87 ? -8.633 -4.563 12.228 1.00 95.88 87 PRO A O 1
ATOM 701 N N . ASP A 1 88 ? -7.751 -6.606 12.588 1.00 95.38 88 ASP A N 1
ATOM 702 C CA . ASP A 1 88 ? -8.737 -7.379 11.810 1.00 95.38 88 ASP A CA 1
ATOM 703 C C . ASP A 1 88 ? -10.195 -7.011 12.119 1.00 95.38 88 ASP A C 1
ATOM 705 O O . ASP A 1 88 ? -11.012 -6.872 11.215 1.00 95.38 88 ASP A O 1
ATOM 709 N N . HIS A 1 89 ? -10.524 -6.780 13.394 1.00 94.94 89 HIS A N 1
ATOM 710 C CA . HIS A 1 89 ? -11.882 -6.425 13.825 1.00 94.94 89 HIS A CA 1
ATOM 711 C C . HIS A 1 89 ? -12.359 -5.052 13.320 1.00 94.94 89 HIS A C 1
ATOM 713 O O . HIS A 1 89 ? -13.556 -4.769 13.355 1.00 94.94 89 HIS A O 1
ATOM 719 N N . LEU A 1 90 ? -11.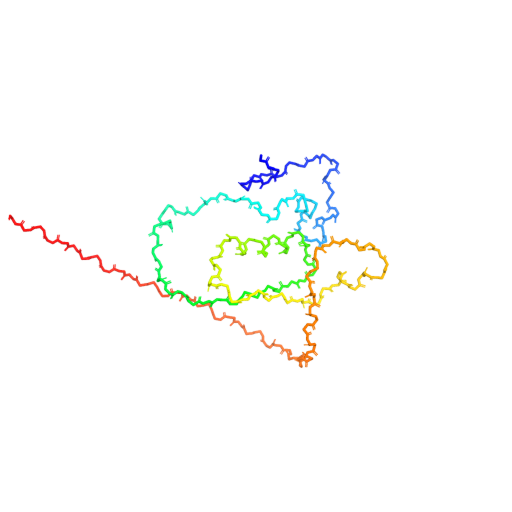443 -4.192 12.863 1.00 97.06 90 LEU A N 1
ATOM 720 C CA . LEU A 1 90 ? -11.769 -2.888 12.286 1.00 97.06 90 LEU A CA 1
ATOM 721 C C . LEU A 1 90 ? -12.000 -2.954 10.778 1.00 97.06 90 LEU A C 1
ATOM 723 O O . LEU A 1 90 ? -12.522 -1.994 10.217 1.00 97.06 90 LEU A O 1
ATOM 727 N N . ILE A 1 91 ? -11.643 -4.055 10.116 1.00 97.31 91 ILE A N 1
ATOM 728 C CA . ILE A 1 91 ? -11.853 -4.231 8.680 1.00 97.31 91 ILE A CA 1
ATOM 729 C C . ILE A 1 91 ? -13.166 -4.985 8.483 1.00 97.31 91 ILE A C 1
ATOM 731 O O . ILE A 1 91 ? -13.268 -6.166 8.802 1.00 97.31 91 ILE A O 1
ATOM 735 N N . ALA A 1 92 ? -14.177 -4.308 7.944 1.00 97.25 92 ALA A N 1
ATOM 736 C CA . ALA A 1 92 ? -15.409 -4.978 7.536 1.00 97.25 92 ALA A CA 1
ATOM 737 C C . ALA A 1 92 ? -15.207 -5.715 6.202 1.00 97.25 92 ALA A C 1
ATOM 739 O O . ALA A 1 92 ? -15.533 -6.891 6.075 1.00 97.25 92 ALA A O 1
ATOM 740 N N . GLU A 1 93 ? -14.646 -5.016 5.215 1.00 96.19 93 GLU A N 1
ATOM 741 C CA . GLU A 1 93 ? -14.404 -5.513 3.860 1.00 96.19 93 GLU A CA 1
ATOM 742 C C . GLU A 1 93 ? -13.442 -4.580 3.107 1.00 96.19 93 GLU A C 1
ATOM 744 O O . GLU A 1 93 ? -13.282 -3.407 3.463 1.00 96.19 93 GLU A O 1
ATOM 749 N N . ILE A 1 94 ? -12.825 -5.097 2.041 1.00 97.00 94 ILE A N 1
ATOM 750 C CA . ILE A 1 94 ? -12.044 -4.315 1.076 1.00 97.00 94 ILE A CA 1
ATOM 751 C C . ILE A 1 94 ? -12.711 -4.475 -0.292 1.00 97.00 94 ILE A C 1
ATOM 753 O O . ILE A 1 94 ? -12.741 -5.573 -0.846 1.00 97.00 94 ILE A O 1
ATOM 757 N N . ILE A 1 95 ? -13.242 -3.382 -0.833 1.00 95.56 95 ILE A N 1
ATOM 758 C CA . ILE A 1 95 ? -13.948 -3.333 -2.114 1.00 95.56 95 ILE A CA 1
ATOM 759 C C . ILE A 1 95 ? -13.022 -2.689 -3.144 1.00 95.56 95 ILE A C 1
ATOM 761 O O . ILE A 1 95 ? -12.660 -1.519 -3.019 1.00 95.56 95 ILE A O 1
ATOM 765 N N . LEU A 1 96 ? -12.656 -3.445 -4.178 1.00 95.75 96 LEU A N 1
ATOM 766 C CA . LEU A 1 96 ? -11.917 -2.926 -5.328 1.00 95.75 96 LEU A CA 1
ATOM 767 C C . LEU A 1 96 ? -12.913 -2.510 -6.411 1.00 95.75 96 LEU A C 1
ATOM 769 O O . LEU A 1 96 ? -13.742 -3.321 -6.824 1.00 95.75 96 LEU A O 1
ATOM 773 N N . VAL A 1 97 ? -12.836 -1.259 -6.858 1.00 95.31 97 VAL A N 1
ATOM 774 C CA . VAL A 1 97 ? -13.725 -0.708 -7.888 1.00 95.31 97 VAL A CA 1
ATOM 775 C C . VAL A 1 97 ? -12.896 -0.409 -9.128 1.00 95.31 97 VAL A C 1
ATOM 777 O O . VAL A 1 97 ? -12.053 0.481 -9.097 1.00 95.31 97 VAL A O 1
ATOM 780 N N . ASP A 1 98 ? -13.123 -1.159 -10.203 1.00 93.62 98 ASP A N 1
ATOM 781 C CA . ASP A 1 98 ? -12.481 -0.884 -11.489 1.00 93.62 98 ASP A CA 1
ATOM 782 C C . ASP A 1 98 ? -13.190 0.279 -12.193 1.00 93.62 98 ASP A C 1
ATOM 784 O O . ASP A 1 98 ? -14.354 0.162 -12.586 1.00 93.62 98 ASP A O 1
ATOM 788 N N . ASP A 1 99 ? -12.487 1.395 -12.357 1.00 93.56 99 ASP A N 1
ATOM 789 C CA . ASP A 1 99 ? -12.956 2.571 -13.088 1.00 93.56 99 ASP A CA 1
ATOM 790 C C . ASP A 1 99 ? -12.583 2.452 -14.571 1.00 93.56 99 ASP A C 1
ATOM 792 O O . ASP A 1 99 ? -11.819 3.240 -15.120 1.00 93.56 99 ASP A O 1
ATOM 796 N N . TYR A 1 100 ? -13.093 1.401 -15.217 1.00 91.38 100 TYR A N 1
ATOM 797 C CA . TYR A 1 100 ? -12.929 1.147 -16.651 1.00 91.38 100 TYR A CA 1
ATOM 798 C C . TYR A 1 100 ? -11.461 0.997 -17.099 1.00 91.38 100 TYR A C 1
ATOM 800 O O . TYR A 1 100 ? -10.998 1.672 -18.020 1.00 91.38 100 TYR A O 1
ATOM 808 N N . SER A 1 101 ? -10.702 0.108 -16.457 1.00 86.38 101 SER A N 1
ATOM 809 C CA . SER A 1 101 ? -9.329 -0.191 -16.872 1.00 86.38 101 SER A CA 1
ATOM 810 C C . SER A 1 101 ? -9.270 -0.854 -18.256 1.00 86.38 101 SER A C 1
ATOM 812 O O . SER A 1 101 ? -9.958 -1.831 -18.553 1.00 86.38 101 SER A O 1
ATOM 814 N N . ASP A 1 102 ? -8.354 -0.387 -19.102 1.00 83.25 102 ASP A N 1
ATOM 815 C CA . ASP A 1 102 ? -8.128 -0.930 -20.447 1.00 83.25 102 ASP A CA 1
ATOM 816 C C . ASP A 1 102 ? -7.199 -2.155 -20.452 1.00 83.25 102 ASP A C 1
ATOM 818 O O . ASP A 1 102 ? -7.191 -2.943 -21.406 1.00 83.25 102 ASP A O 1
ATOM 822 N N . ARG A 1 103 ? -6.401 -2.343 -19.389 1.00 66.19 103 ARG A N 1
ATOM 823 C CA . ARG A 1 103 ? -5.403 -3.427 -19.295 1.00 66.19 103 ARG A CA 1
ATOM 824 C C . ARG A 1 103 ? -6.011 -4.828 -19.332 1.00 66.19 103 ARG A C 1
ATOM 826 O O . ARG A 1 103 ? -5.396 -5.718 -19.913 1.00 66.19 103 ARG A O 1
ATOM 833 N N . GLU A 1 104 ? -7.218 -5.026 -18.804 1.00 55.22 104 GLU A N 1
ATOM 834 C CA . GLU A 1 104 ? -7.908 -6.327 -18.842 1.00 55.22 104 GLU A CA 1
ATOM 835 C C . GLU A 1 104 ? -8.449 -6.655 -20.250 1.00 55.22 104 GLU A C 1
ATOM 837 O O . GLU A 1 104 ? -8.466 -7.813 -20.671 1.00 55.22 104 GLU A O 1
ATOM 842 N N . ARG A 1 105 ? -8.772 -5.635 -21.060 1.00 46.81 105 ARG A N 1
ATOM 843 C CA . ARG A 1 105 ? -9.191 -5.808 -22.465 1.00 46.81 105 ARG A CA 1
ATOM 844 C C . ARG A 1 105 ? -8.065 -6.232 -23.407 1.00 46.81 105 ARG A C 1
ATOM 846 O O . ARG A 1 105 ? -8.347 -6.796 -24.464 1.00 46.81 105 ARG A O 1
ATOM 853 N N . ARG A 1 106 ? -6.798 -6.000 -23.050 1.00 39.78 106 ARG A N 1
ATOM 854 C CA 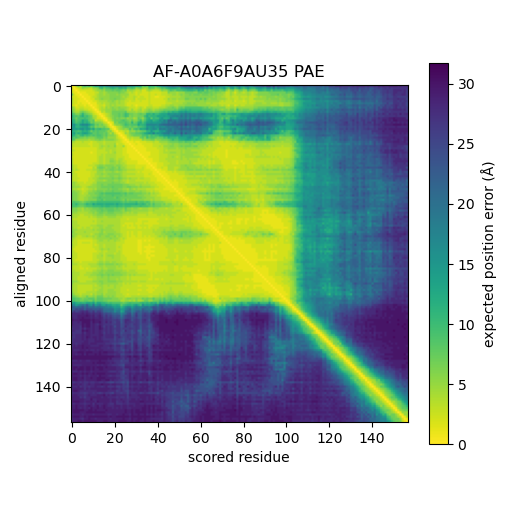. ARG A 1 106 ? -5.621 -6.402 -23.850 1.00 39.78 106 ARG A CA 1
ATOM 855 C C . ARG A 1 106 ? -5.206 -7.869 -23.635 1.00 39.78 106 ARG A C 1
ATOM 857 O O . ARG A 1 106 ? -4.085 -8.240 -23.961 1.00 39.78 106 ARG A O 1
ATOM 864 N N . GLY A 1 107 ? -6.108 -8.714 -23.131 1.00 40.78 107 GLY A N 1
ATOM 865 C CA . GLY A 1 107 ? -5.878 -10.132 -22.843 1.00 40.78 107 GLY A CA 1
ATOM 866 C C . GLY A 1 107 ? -6.549 -11.114 -23.809 1.00 40.78 107 GLY A C 1
ATOM 867 O O . GLY A 1 107 ? -7.196 -12.054 -23.361 1.00 40.78 107 GLY A O 1
ATOM 868 N N . SER A 1 108 ? -6.396 -10.942 -25.127 1.00 39.44 108 SER A N 1
ATOM 869 C CA . SER A 1 108 ? -6.523 -12.066 -26.069 1.00 39.44 108 SER A CA 1
ATOM 870 C C . SER A 1 108 ? -5.118 -12.580 -26.384 1.00 39.44 108 SER A C 1
ATOM 872 O O . SER A 1 108 ? -4.398 -11.959 -27.157 1.00 39.44 108 SER A O 1
ATOM 874 N N . ASN A 1 109 ? -4.762 -13.718 -25.780 1.00 41.25 109 ASN A N 1
ATOM 875 C CA . ASN A 1 109 ? -3.532 -14.504 -25.968 1.00 41.25 109 ASN A CA 1
ATOM 876 C C . ASN A 1 109 ? -2.236 -13.935 -25.357 1.00 41.25 109 ASN A C 1
ATOM 878 O O . ASN A 1 109 ? -1.482 -13.224 -26.012 1.00 41.25 109 ASN A O 1
ATOM 882 N N . GLY A 1 110 ? -1.902 -14.377 -24.139 1.00 35.28 110 GLY A N 1
ATOM 883 C CA . GLY A 1 110 ? -0.536 -14.264 -23.618 1.00 35.28 110 GLY A CA 1
ATOM 884 C C . GLY A 1 110 ? -0.418 -14.461 -22.110 1.00 35.28 110 GLY A C 1
ATOM 885 O O . GLY A 1 110 ? -0.581 -13.516 -21.352 1.00 35.28 110 GLY A O 1
ATOM 886 N N . SER A 1 111 ? -0.058 -15.679 -21.691 1.00 33.41 111 SER A N 1
ATOM 887 C CA . SER A 1 111 ? 0.435 -16.050 -20.348 1.00 33.41 111 SER A CA 1
ATOM 888 C C . SER A 1 111 ? -0.492 -15.814 -19.144 1.00 33.41 111 SER A C 1
ATOM 890 O O . SER A 1 111 ? -0.500 -14.769 -18.502 1.00 33.41 111 SER A O 1
ATOM 892 N N . ARG A 1 112 ? -1.158 -16.905 -18.740 1.00 37.38 112 ARG A N 1
ATOM 893 C CA . ARG A 1 112 ? -1.501 -17.194 -17.341 1.00 37.38 112 ARG A CA 1
ATOM 894 C C . ARG A 1 112 ? -0.247 -17.047 -16.464 1.00 37.38 112 ARG A C 1
ATOM 896 O O . ARG A 1 112 ? 0.541 -17.985 -16.371 1.00 37.38 112 ARG A O 1
ATOM 903 N N . ALA A 1 113 ? -0.067 -15.906 -15.809 1.00 35.06 113 ALA A N 1
ATOM 904 C CA . ALA A 1 113 ? 0.712 -15.853 -14.580 1.00 35.06 113 ALA A CA 1
ATOM 905 C C . ALA A 1 113 ? -0.214 -16.334 -13.455 1.00 35.06 113 ALA A C 1
ATOM 907 O O . ALA A 1 113 ? -1.149 -15.641 -13.061 1.00 35.06 113 ALA A O 1
ATOM 908 N N . ALA A 1 114 ? -0.011 -17.576 -13.019 1.00 35.22 114 ALA A N 1
ATOM 909 C CA . ALA A 1 114 ? -0.745 -18.183 -11.919 1.00 35.22 114 ALA A CA 1
ATOM 910 C C . ALA A 1 114 ? -0.419 -17.458 -10.598 1.00 35.22 114 ALA A C 1
ATOM 912 O O . ALA A 1 114 ? 0.619 -17.707 -9.991 1.00 35.22 114 ALA A O 1
ATOM 913 N N . GLY A 1 115 ? -1.300 -16.556 -10.163 1.00 35.19 115 GLY A N 1
ATOM 914 C CA . GLY A 1 115 ? -1.471 -16.232 -8.743 1.00 35.19 115 GLY A CA 1
ATOM 915 C C . GLY A 1 115 ? -2.404 -17.259 -8.084 1.00 35.19 115 GLY A C 1
ATOM 916 O O . GLY A 1 115 ? -3.180 -17.899 -8.802 1.00 35.19 115 GLY A O 1
ATOM 917 N N . PRO A 1 116 ? -2.335 -17.469 -6.754 1.00 34.22 116 PRO A N 1
ATOM 918 C CA . PRO A 1 116 ? -3.216 -18.415 -6.077 1.00 34.22 116 PRO A CA 1
ATOM 919 C C . PRO A 1 116 ? -4.668 -17.958 -6.250 1.00 34.22 116 PRO A C 1
ATOM 921 O O . PRO A 1 116 ? -4.940 -16.760 -6.228 1.00 34.22 116 PRO A O 1
ATOM 924 N N . GLU A 1 117 ? -5.569 -18.917 -6.466 1.00 34.72 117 GLU A N 1
ATOM 925 C CA . GLU A 1 117 ? -6.995 -18.729 -6.747 1.00 34.72 117 GLU A CA 1
ATOM 926 C C . GLU A 1 117 ? -7.685 -17.762 -5.767 1.00 34.72 117 GLU A C 1
ATOM 928 O O . GLU A 1 117 ? -8.292 -18.169 -4.777 1.00 34.72 117 GLU A O 1
ATOM 933 N N . SER A 1 118 ? -7.680 -16.466 -6.070 1.00 29.88 118 SER A N 1
ATOM 934 C CA . SER A 1 118 ? -8.734 -15.573 -5.620 1.00 29.88 118 SER A CA 1
ATOM 935 C C . SER A 1 118 ? -9.863 -15.710 -6.629 1.00 29.88 118 SER A C 1
ATOM 937 O O . SER A 1 118 ? -9.784 -15.296 -7.783 1.00 29.88 118 SER A O 1
ATOM 939 N N . ARG A 1 119 ? -10.920 -16.392 -6.192 1.00 28.75 119 ARG A N 1
ATOM 940 C CA . ARG A 1 119 ? -12.202 -16.488 -6.883 1.00 28.75 119 ARG A CA 1
ATOM 941 C C . ARG A 1 119 ? -12.664 -15.057 -7.171 1.00 28.75 119 ARG A C 1
ATOM 943 O O . ARG A 1 119 ? -13.208 -14.395 -6.295 1.00 28.75 119 ARG A O 1
ATOM 950 N N . GLN A 1 120 ? -12.406 -14.562 -8.376 1.00 31.94 120 GLN A N 1
ATOM 951 C CA . GLN A 1 120 ? -12.942 -13.294 -8.844 1.00 31.94 120 GLN A CA 1
ATOM 952 C C . GLN A 1 120 ? -14.429 -13.551 -9.086 1.00 31.94 120 GLN A C 1
ATOM 954 O O . GLN A 1 120 ? -14.862 -13.923 -10.175 1.00 31.94 120 GLN A O 1
ATOM 959 N N . THR A 1 121 ? -15.229 -13.475 -8.021 1.00 25.12 121 THR A N 1
ATOM 960 C CA . THR A 1 121 ? -16.669 -13.319 -8.164 1.00 25.12 121 THR A CA 1
ATOM 961 C C . THR A 1 121 ? -16.847 -12.008 -8.901 1.00 25.12 121 THR A C 1
ATOM 963 O O . THR A 1 121 ? -16.728 -10.938 -8.308 1.00 25.12 121 THR A O 1
ATOM 966 N N . ARG A 1 122 ? -17.066 -12.112 -10.215 1.00 32.12 122 ARG A N 1
ATOM 967 C CA . ARG A 1 122 ? -17.679 -11.070 -11.025 1.00 32.12 122 ARG A CA 1
ATOM 968 C C . ARG A 1 122 ? -18.960 -10.704 -10.291 1.00 32.12 122 ARG A C 1
ATOM 970 O O . ARG A 1 122 ? -19.948 -11.432 -10.382 1.00 32.12 122 ARG A O 1
ATOM 977 N N . GLY A 1 123 ? -18.883 -9.658 -9.469 1.00 30.02 123 GLY A N 1
ATOM 978 C CA . GLY A 1 123 ? -20.052 -9.066 -8.850 1.00 30.02 123 GLY A CA 1
ATOM 979 C C . GLY A 1 123 ? -21.033 -8.822 -9.977 1.00 30.02 123 GLY A C 1
ATOM 980 O O . GLY A 1 123 ? -20.633 -8.314 -11.028 1.00 30.02 123 GLY A O 1
ATOM 981 N N . GLU A 1 124 ? -22.258 -9.313 -9.804 1.00 33.50 124 GLU A N 1
ATOM 982 C CA . GLU A 1 124 ? -23.337 -9.098 -10.751 1.00 33.50 124 GLU A CA 1
ATOM 983 C C . GLU A 1 124 ? -23.274 -7.649 -11.210 1.00 33.50 124 GLU A C 1
ATOM 985 O O . GLU A 1 124 ? -23.381 -6.721 -10.405 1.00 33.50 124 GLU A O 1
ATOM 990 N N . GLU A 1 125 ? -23.034 -7.480 -12.505 1.00 36.75 125 GLU A N 1
ATOM 991 C CA . GLU A 1 125 ? -23.087 -6.210 -13.200 1.00 36.75 125 GLU A CA 1
ATOM 992 C C . GLU A 1 125 ? -24.541 -5.736 -13.122 1.00 36.75 125 GLU A C 1
ATOM 994 O O . GLU A 1 125 ? -25.335 -5.879 -14.053 1.00 36.75 125 GLU A O 1
ATOM 999 N N . ARG A 1 126 ? -24.935 -5.204 -11.962 1.00 27.84 126 ARG A N 1
ATOM 1000 C CA . ARG A 1 126 ? -26.075 -4.314 -11.874 1.00 27.84 126 ARG A CA 1
ATOM 1001 C C . ARG A 1 126 ? -25.622 -3.086 -12.626 1.00 27.84 126 ARG A C 1
ATOM 1003 O O . ARG A 1 126 ? -24.887 -2.267 -12.086 1.00 27.84 126 ARG A O 1
ATOM 1010 N N . ARG A 1 127 ? -26.028 -3.020 -13.896 1.00 35.72 127 ARG A N 1
ATOM 1011 C CA . ARG A 1 127 ? -26.051 -1.800 -14.699 1.00 35.72 127 ARG A CA 1
ATOM 1012 C C . ARG A 1 127 ? -26.773 -0.734 -13.883 1.00 35.72 127 ARG A C 1
ATOM 1014 O O . ARG A 1 127 ? -27.993 -0.611 -13.941 1.00 35.72 127 ARG A O 1
ATOM 1021 N N . GLY A 1 128 ? -26.014 -0.035 -13.049 1.00 31.11 128 GLY A N 1
ATOM 1022 C CA . GLY A 1 128 ? -26.418 1.232 -12.492 1.00 31.11 128 GLY A CA 1
ATOM 1023 C C . GLY A 1 128 ? -26.508 2.174 -13.673 1.00 31.11 128 GLY A C 1
ATOM 1024 O O . GLY A 1 128 ? -25.555 2.282 -14.442 1.00 31.11 128 GLY A O 1
ATOM 1025 N N . 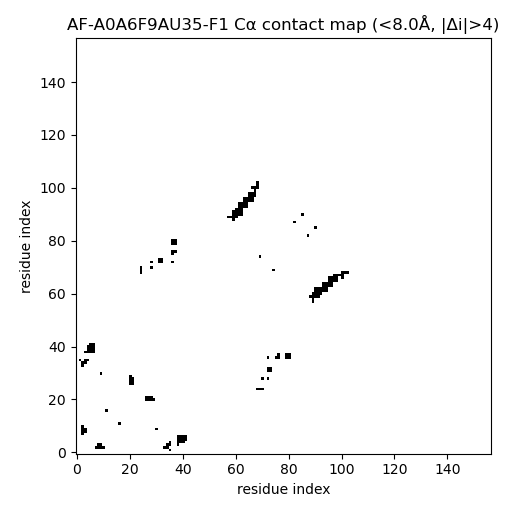GLU A 1 129 ? -27.682 2.773 -13.855 1.00 31.69 129 GLU A N 1
ATOM 1026 C CA . GLU A 1 129 ? -27.864 3.923 -14.733 1.00 31.69 129 GLU A CA 1
ATOM 1027 C C . GLU A 1 129 ? -26.643 4.836 -14.633 1.00 31.69 129 GLU A C 1
ATOM 1029 O O . GLU A 1 129 ? -26.247 5.227 -13.531 1.00 31.69 129 GLU A O 1
ATOM 1034 N N . GLU A 1 130 ? -26.075 5.183 -15.784 1.00 36.06 130 GLU A N 1
ATOM 1035 C CA . GLU A 1 130 ? -25.098 6.251 -15.915 1.00 36.06 130 GLU A CA 1
ATOM 1036 C C . GLU A 1 130 ? -25.779 7.563 -15.504 1.00 36.06 130 GLU A C 1
ATOM 1038 O O . GLU A 1 130 ? -26.320 8.322 -16.307 1.00 36.06 130 GLU A O 1
ATOM 1043 N N . ARG A 1 131 ? -25.831 7.817 -14.198 1.00 31.83 131 ARG A N 1
ATOM 1044 C CA . ARG A 1 131 ? -26.189 9.120 -13.666 1.00 31.83 131 ARG A CA 1
ATOM 1045 C C . ARG A 1 131 ? -24.916 9.927 -13.714 1.00 31.83 131 ARG A C 1
ATOM 1047 O O . ARG A 1 131 ? -24.050 9.770 -12.859 1.00 31.83 131 ARG A O 1
ATOM 1054 N N . ARG A 1 132 ? -24.822 10.772 -14.740 1.00 35.03 132 ARG A N 1
ATOM 1055 C CA . ARG A 1 132 ? -23.874 11.882 -14.828 1.00 35.03 132 ARG A CA 1
ATOM 1056 C C . ARG A 1 132 ? -23.931 12.643 -13.502 1.00 35.03 132 ARG A C 1
ATOM 1058 O O . ARG A 1 132 ? -24.855 13.417 -13.266 1.00 35.03 132 ARG A O 1
ATOM 1065 N N . GLY A 1 133 ? -23.016 12.313 -12.596 1.00 33.59 133 GLY A N 1
ATOM 1066 C CA . GLY A 1 133 ? -22.970 12.902 -11.271 1.00 33.59 133 GLY A CA 1
ATOM 1067 C C . GLY A 1 133 ? -22.617 14.368 -11.423 1.00 33.59 133 GLY A C 1
ATOM 1068 O O . GLY A 1 133 ? -21.539 14.692 -11.912 1.00 33.59 133 GLY A O 1
ATOM 1069 N N . GLU A 1 134 ? -23.524 15.256 -11.021 1.00 41.84 134 GLU A N 1
ATOM 1070 C CA . GLU A 1 134 ? -23.110 16.591 -10.610 1.00 41.84 134 GLU A CA 1
ATOM 1071 C C . GLU A 1 134 ? -22.012 16.431 -9.563 1.00 41.84 134 GLU A C 1
ATOM 1073 O O . GLU A 1 134 ? -22.141 15.642 -8.623 1.00 41.84 134 GLU A O 1
ATOM 1078 N N . GLU A 1 135 ? -20.924 17.160 -9.770 1.00 39.25 135 GLU A N 1
ATOM 1079 C CA . GLU A 1 135 ? -19.749 17.217 -8.920 1.00 39.25 135 GLU A CA 1
ATOM 1080 C C . GLU A 1 135 ? -20.166 17.611 -7.493 1.00 39.25 135 GLU A C 1
ATOM 1082 O O . GLU A 1 135 ? -20.266 18.783 -7.129 1.00 39.25 135 GLU A O 1
ATOM 1087 N N . ARG A 1 136 ? -20.478 16.617 -6.657 1.00 38.06 136 ARG A N 1
ATOM 1088 C CA . ARG A 1 136 ? -20.754 16.845 -5.242 1.00 38.06 136 ARG A CA 1
ATOM 1089 C C . ARG A 1 136 ? -19.420 16.987 -4.545 1.00 38.06 136 ARG A C 1
ATOM 1091 O O . ARG A 1 136 ? -18.805 16.006 -4.137 1.00 38.06 136 ARG A O 1
ATOM 1098 N N . ARG A 1 137 ? -18.985 18.240 -4.435 1.00 38.06 137 ARG A N 1
ATOM 1099 C CA . ARG A 1 137 ? -17.899 18.679 -3.564 1.00 38.06 137 ARG A CA 1
ATOM 1100 C C . ARG A 1 137 ? -18.091 18.026 -2.194 1.00 38.06 137 ARG A C 1
ATOM 1102 O O . ARG A 1 137 ? -19.037 18.355 -1.481 1.00 38.06 137 ARG A O 1
ATOM 1109 N N . GLY A 1 138 ? -17.241 17.054 -1.870 1.00 38.44 138 GLY A N 1
ATOM 1110 C CA . GLY A 1 138 ? -17.263 16.404 -0.567 1.00 38.44 138 GLY A CA 1
ATOM 1111 C C . GLY A 1 138 ? -17.073 17.459 0.517 1.00 38.44 138 GLY A C 1
ATOM 1112 O O . GLY A 1 138 ? -16.129 18.246 0.460 1.00 38.44 138 GLY A O 1
ATOM 1113 N N . GLU A 1 139 ? -17.989 17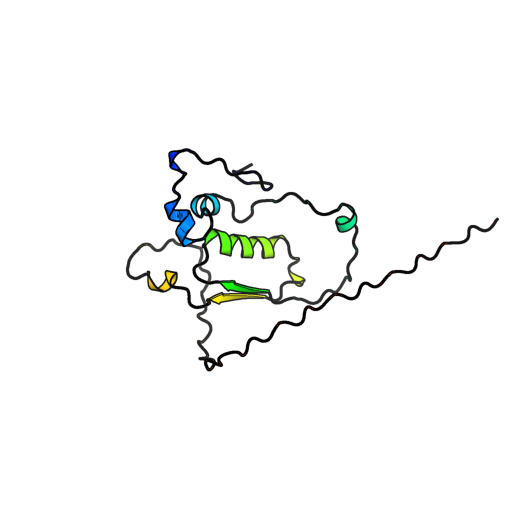.510 1.477 1.00 45.66 139 GLU A N 1
ATOM 1114 C CA . GLU A 1 139 ? -17.816 18.345 2.659 1.00 45.66 139 GLU A CA 1
ATOM 1115 C C . GLU A 1 139 ? -16.667 17.767 3.494 1.00 45.66 139 GLU A C 1
ATOM 1117 O O . GLU A 1 139 ? -16.713 16.619 3.946 1.00 45.66 139 GLU A O 1
ATOM 1122 N N . GLU A 1 140 ? -15.612 18.562 3.665 1.00 40.84 140 GLU A N 1
ATOM 1123 C CA . GLU A 1 140 ? -14.473 18.244 4.519 1.00 40.84 140 GLU A CA 1
ATOM 1124 C C . GLU A 1 140 ? -14.965 18.134 5.971 1.00 40.84 140 GLU A C 1
ATOM 1126 O O . GLU A 1 140 ? -15.227 19.134 6.641 1.00 40.84 140 GLU A O 1
ATOM 1131 N N . ARG A 1 141 ? -15.114 16.907 6.482 1.00 41.47 141 ARG A N 1
ATOM 1132 C CA . ARG A 1 141 ? -15.429 16.685 7.897 1.00 41.47 141 ARG A CA 1
ATOM 1133 C C . ARG A 1 141 ? -14.176 16.930 8.729 1.00 41.47 141 ARG A C 1
ATOM 1135 O O . ARG A 1 141 ? -13.355 16.034 8.912 1.00 41.47 141 ARG A O 1
ATOM 1142 N N . ARG A 1 142 ? -14.032 18.148 9.252 1.00 38.62 142 ARG A N 1
ATOM 1143 C CA . ARG A 1 142 ? -13.053 18.442 10.306 1.00 38.62 142 ARG A CA 1
ATOM 1144 C C . ARG A 1 142 ? -13.486 17.736 11.584 1.00 38.62 142 ARG A C 1
ATOM 1146 O O . ARG A 1 142 ? -14.568 17.994 12.102 1.00 38.62 142 ARG A O 1
ATOM 1153 N N . GLY A 1 143 ? -12.646 16.824 12.069 1.00 37.88 143 GLY A N 1
ATOM 1154 C CA . GLY A 1 143 ? -12.824 16.222 13.385 1.00 37.88 143 GLY A CA 1
ATOM 1155 C C . GLY A 1 143 ? -12.801 17.304 14.464 1.00 37.88 143 GLY A C 1
ATOM 1156 O O . GLY A 1 143 ? -11.936 18.176 14.455 1.00 37.88 143 GLY A O 1
ATOM 1157 N N . GLU A 1 144 ? -13.771 17.257 15.370 1.00 47.69 144 GLU A N 1
ATOM 1158 C CA . GLU A 1 144 ? -13.882 18.187 16.488 1.00 47.69 144 GLU A CA 1
ATOM 1159 C C . GLU A 1 144 ? -12.796 17.868 17.533 1.00 47.69 144 GLU A C 1
ATOM 1161 O O . GLU A 1 144 ? -12.757 16.774 18.105 1.00 47.69 144 GLU A O 1
ATOM 1166 N N . GLU A 1 145 ? -11.875 18.807 17.763 1.00 39.06 145 GLU A N 1
ATOM 1167 C CA . GLU A 1 145 ? -10.824 18.677 18.773 1.00 39.06 145 GLU A CA 1
ATOM 1168 C C . GLU A 1 145 ? -11.426 18.902 20.169 1.00 39.06 145 GLU A C 1
ATOM 1170 O O . GLU A 1 145 ? -11.706 20.029 20.579 1.00 39.06 145 GLU A O 1
ATOM 1175 N N . ARG A 1 146 ? -11.634 17.825 20.933 1.00 44.47 146 ARG A N 1
ATOM 1176 C CA . ARG A 1 146 ? -12.025 17.937 22.344 1.00 44.47 146 ARG A CA 1
ATOM 1177 C C . ARG A 1 146 ? -10.778 18.180 23.193 1.00 44.47 146 ARG A C 1
ATOM 1179 O O . ARG A 1 146 ? -10.021 17.252 23.469 1.00 44.47 146 ARG A O 1
ATOM 1186 N N . ARG A 1 147 ? -10.563 19.433 23.608 1.00 38.94 147 ARG A N 1
ATOM 1187 C CA . ARG A 1 147 ? -9.571 19.794 24.634 1.00 38.94 147 ARG A CA 1
ATOM 1188 C C . ARG A 1 147 ? -9.970 19.150 25.963 1.00 38.94 147 ARG A C 1
ATOM 1190 O O . ARG A 1 147 ? -10.996 19.504 26.534 1.00 38.94 147 ARG A O 1
ATOM 1197 N N . GLY A 1 148 ? -9.163 18.204 26.437 1.00 41.81 148 GLY A N 1
ATOM 1198 C CA . GLY A 1 148 ? -9.262 17.686 27.798 1.00 41.81 148 GLY A CA 1
ATOM 1199 C C . GLY A 1 148 ? -8.807 18.745 28.801 1.00 41.81 148 GLY A C 1
ATOM 1200 O O . GLY A 1 148 ? -7.754 19.356 28.628 1.00 41.81 148 GLY A O 1
ATOM 1201 N N . GLU A 1 149 ? -9.619 18.982 29.824 1.00 48.69 149 GLU A N 1
ATOM 1202 C CA . GLU A 1 149 ? -9.327 19.898 30.923 1.00 48.69 149 GLU A CA 1
ATOM 1203 C C . GLU A 1 149 ? -8.379 19.205 31.923 1.00 48.69 149 GLU A C 1
ATOM 1205 O O . GLU A 1 149 ? -8.736 18.199 32.541 1.00 48.69 149 GLU A O 1
ATOM 1210 N N . GLU A 1 150 ? -7.145 19.701 32.055 1.00 44.47 150 GLU A N 1
ATOM 1211 C CA . GLU A 1 150 ? -6.185 19.221 33.057 1.00 44.47 150 GLU A CA 1
ATOM 1212 C C . GLU A 1 150 ? -6.657 19.612 34.463 1.00 44.47 150 GLU A C 1
ATOM 1214 O O . GLU A 1 150 ? -6.575 20.773 34.870 1.00 44.47 150 GLU A O 1
ATOM 1219 N N . ARG A 1 151 ? -7.111 18.628 35.245 1.00 46.16 151 ARG A N 1
ATOM 1220 C CA . ARG A 1 151 ? -7.325 18.804 36.685 1.00 46.16 151 ARG A CA 1
ATOM 1221 C C . ARG A 1 151 ? -5.970 18.800 37.388 1.00 46.16 151 ARG A C 1
ATOM 1223 O O . ARG A 1 151 ? -5.370 17.745 37.583 1.00 46.16 151 ARG A O 1
ATOM 1230 N N . ARG A 1 152 ? -5.485 19.983 37.771 1.00 43.25 152 ARG A N 1
ATOM 1231 C CA . ARG A 1 152 ? -4.355 20.122 38.698 1.00 43.25 152 ARG A CA 1
ATOM 1232 C C . ARG A 1 152 ? -4.804 19.648 40.079 1.00 43.25 152 ARG A C 1
ATOM 1234 O O . ARG A 1 152 ? -5.724 20.221 40.650 1.00 43.25 152 ARG A O 1
ATOM 1241 N N . GLY A 1 153 ? -4.177 18.590 40.586 1.00 41.62 153 GLY A N 1
ATOM 1242 C CA . GLY A 1 153 ? -4.327 18.178 41.977 1.00 41.62 153 GLY A CA 1
ATOM 1243 C C . GLY A 1 153 ? -3.643 19.187 42.897 1.00 41.62 153 GLY A C 1
ATOM 1244 O O . GLY A 1 153 ? -2.462 19.483 42.718 1.00 41.62 153 GLY A O 1
ATOM 1245 N N . GLU A 1 154 ? -4.394 19.724 43.855 1.00 43.56 154 GLU A N 1
ATOM 1246 C CA . GLU A 1 154 ? -3.861 20.499 44.972 1.00 43.56 154 GLU A CA 1
ATOM 1247 C C . GLU A 1 154 ? -3.077 19.567 45.907 1.00 43.56 154 GLU A C 1
ATOM 1249 O O . GLU A 1 154 ? -3.605 18.570 46.400 1.00 43.56 154 GLU A O 1
ATOM 1254 N N . ALA A 1 155 ? -1.805 19.888 46.145 1.00 46.44 155 ALA A N 1
ATOM 1255 C CA . ALA A 1 155 ? -1.038 19.314 47.240 1.00 46.44 155 ALA A CA 1
ATOM 1256 C C . ALA A 1 155 ? -1.388 20.089 48.520 1.00 46.44 155 ALA A C 1
ATOM 1258 O O . ALA A 1 155 ? -1.070 21.274 48.633 1.00 46.44 155 ALA A O 1
ATOM 1259 N N . GLY A 1 156 ? -2.089 19.430 49.443 1.00 48.91 156 GLY A N 1
ATOM 1260 C CA . GLY A 1 156 ? -2.327 19.927 50.800 1.00 48.91 156 GLY A CA 1
ATOM 1261 C C . GLY A 1 156 ? -1.130 19.668 51.733 1.00 48.91 156 GLY A C 1
ATOM 1262 O O . GLY A 1 156 ? -0.288 18.836 51.393 1.00 48.91 156 GLY A O 1
ATOM 1263 N N . PRO A 1 157 ? -1.051 20.399 52.863 1.00 54.47 157 PRO A N 1
ATOM 1264 C CA . PRO A 1 157 ? 0.138 20.534 53.714 1.00 54.47 157 PRO A CA 1
ATOM 1265 C C . PRO A 1 157 ? 0.512 19.289 54.525 1.00 54.47 157 PRO A C 1
ATOM 1267 O O . PRO A 1 157 ? -0.395 18.501 54.878 1.00 54.47 157 PRO A O 1
#

Nearest PDB structures (foldseek):
  2d7i-assembly1_A  TM=9.367E-01  e=1.228E-11  Homo sapiens
  8v9q-assembly1_A  TM=9.590E-01  e=1.854E-09  Mus musculus
  6iwr-assembly2_D  TM=9.273E-01  e=1.434E-07  Homo sapiens
  5fv9-assembly1_C  TM=8.992E-01  e=6.679E-07  Homo sapiens
  4d11-assembly1_B  TM=8.610E-01  e=1.304E-06  Homo sapiens

pLDDT: mean 72.25, std 25.71, range [25.12, 97.44]

Secondary structure (DSSP, 8-state):
--TTGGG---PPPGGG--TTTHHHHSS-HHHHHHS-TT------S-GGGGG----SSPPPEEEEEEESS--HHHHHHHHHHHHHHS-GGGEEEEEEEE---STTTT-SSS-------------------------------PPP-------PPP---

Sequence (157 aa):
MGKGEHGKPYPLAEDECDDSVYKENGFNIYVSNNLALDRSLPDIRHPNCKTKLYLENLPNTSIIIPFHNEGWSSLLRTIHSISYRTPDHLIAEIILVDDYSDRERRGSNGSRAAGPESRQTRGEERRGEERRGEERRGEERRGEERRGEERRGEAGP

Foldseek 3Di:
DFACAQNDHHDDDPVLPDCVCCVQAVHSLVVLVRDDLQGHHDDPDDPVVVVDDDDPDDAADEAEAEDAQHRPSVVSSVVNCCVVVPDPRNHPYYHYHYPDHCVVVPPPDDDDPDDPDPPPPPDPPPPDPPPPDDPPPDDPDDDDDDDDDDDDDDDDD

Radius of gyration: 22.48 Å; Cα contacts (8 Å, |Δi|>4): 97; chains: 1; bounding box: 50×39×80 Å